Protein AF-A0A1I7NVV0-F1 (afdb_monomer)

Radius of gyration: 13.81 Å; Cα contacts (8 Å, |Δi|>4): 105; chains: 1; bounding box: 32×15×38 Å

Organism: NCBI:txid51670

Solvent-accessible surface area (backbone atoms only — not comparable to full-atom values): 2930 Å² total; per-residue (Å²): 92,70,68,43,17,52,52,30,13,50,53,35,14,51,52,24,20,49,49,26,28,48,44,26,59,73,78,40,65,87,46,94,60,28,45,51,42,4,67,73,42,36,13,54,50,17,26,54,52,12,32,52,50,15,44,53,51,48,60,71,78,106

Mean predicted aligned error: 2.43 Å

Sequence (62 aa):
MLASVARWALILGIVGFFGGFIGPIVFTPEANQGPLLGIFITGPIGVVLGAVVGLVLDLRDR

Secondary structure (DSSP, 8-state):
-HHHHHHHHHHHHHHHHHHHHHHHHHH-TT-TTTTHHIIIIIHHHHHHHHHHHHHHHHHHT-

pLDDT: mean 97.28, std 2.86, range [81.31, 98.81]

Foldseek 3Di:
DVVLLQVQLVVQLVVQLCCQQVVCVPPVVVPPPSSVCSVPPRNNVRNVVRNVVSVVVVVVVD

Nearest PDB structures (foldseek):
  8b6h-assembly1_EG  TM=6.977E-01  e=6.065E+00  Tetrahymena thermophila SB210

Structure (mmCIF, N/CA/C/O backbone):
data_AF-A0A1I7NVV0-F1
#
_entry.id   AF-A0A1I7NVV0-F1
#
loop_
_atom_site.group_PDB
_atom_site.id
_atom_site.type_symbol
_atom_site.label_atom_i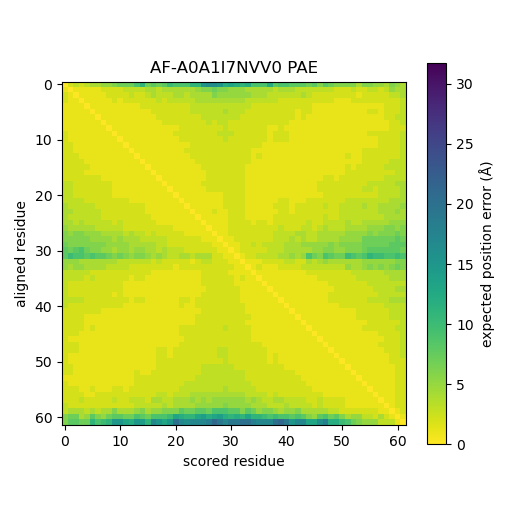d
_atom_site.label_alt_id
_atom_site.label_comp_id
_atom_site.label_asym_id
_atom_site.label_entity_id
_atom_site.label_seq_id
_atom_site.pdbx_PDB_ins_code
_atom_site.Cartn_x
_atom_site.Cartn_y
_atom_site.Cartn_z
_atom_site.occupancy
_atom_site.B_iso_or_equiv
_atom_site.auth_seq_id
_atom_site.auth_comp_id
_atom_site.auth_asym_id
_atom_site.auth_atom_id
_atom_site.pdbx_PDB_model_num
ATOM 1 N N . MET A 1 1 ? -10.386 0.927 16.207 1.00 89.00 1 MET A N 1
ATOM 2 C CA . MET A 1 1 ? -10.234 2.020 15.220 1.00 89.00 1 MET A CA 1
ATOM 3 C C . MET A 1 1 ? -8.840 2.132 14.630 1.00 89.00 1 MET A C 1
ATOM 5 O O . MET A 1 1 ? -8.622 1.604 13.549 1.00 89.00 1 MET A O 1
ATOM 9 N N . LEU A 1 2 ? -7.878 2.767 15.316 1.00 94.56 2 LEU A N 1
ATOM 10 C CA . LEU A 1 2 ? -6.571 3.097 14.730 1.00 94.56 2 LEU A CA 1
ATOM 11 C C . LEU A 1 2 ? -5.789 1.857 14.271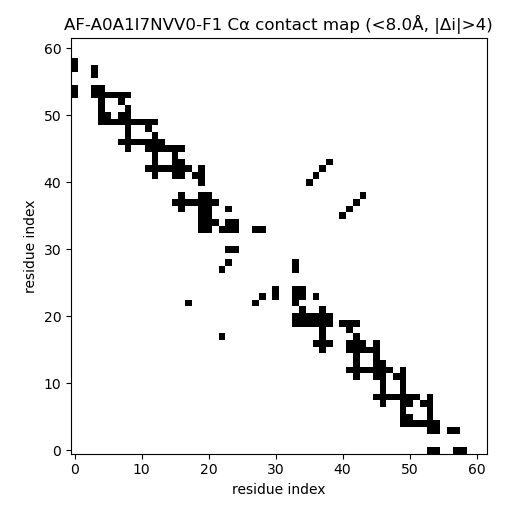 1.00 94.56 2 LEU A C 1
ATOM 13 O O . LEU A 1 2 ? -5.225 1.860 13.184 1.00 94.56 2 LEU A O 1
ATOM 17 N N . ALA A 1 3 ? -5.821 0.777 15.057 1.00 96.25 3 ALA A N 1
ATOM 18 C CA . ALA A 1 3 ? -5.175 -0.484 14.698 1.00 96.25 3 ALA A CA 1
ATOM 19 C C . ALA A 1 3 ? -5.767 -1.117 13.423 1.00 96.25 3 ALA A C 1
ATOM 21 O O . ALA A 1 3 ? -5.016 -1.608 12.586 1.00 96.25 3 ALA A O 1
ATOM 22 N N . SER A 1 4 ? -7.095 -1.066 13.249 1.00 96.81 4 SER A N 1
ATOM 23 C CA . SER A 1 4 ? -7.766 -1.563 12.038 1.00 96.81 4 SER A CA 1
ATOM 24 C C . SER A 1 4 ? -7.369 -0.730 10.818 1.00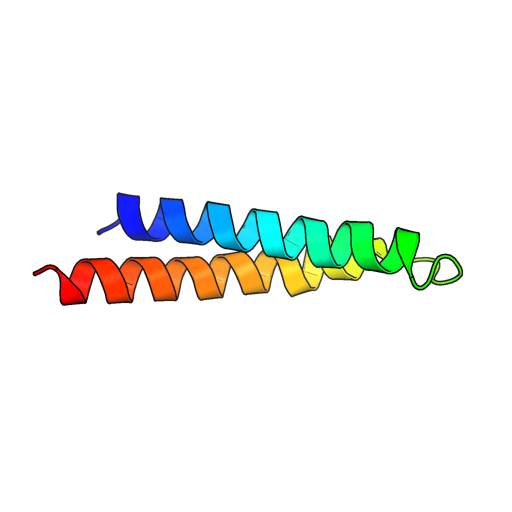 96.81 4 SER A C 1
ATOM 26 O O . SER A 1 4 ? -6.895 -1.275 9.823 1.00 96.81 4 SER A O 1
ATOM 28 N N . VAL A 1 5 ? -7.467 0.599 10.931 1.00 98.44 5 VAL A N 1
ATOM 29 C CA . VAL A 1 5 ? -7.068 1.548 9.879 1.00 98.44 5 VAL A CA 1
ATOM 30 C C . VAL A 1 5 ? -5.612 1.326 9.463 1.00 98.44 5 VAL A C 1
ATOM 32 O O . VAL A 1 5 ? -5.343 1.132 8.281 1.00 98.44 5 VAL A O 1
ATOM 35 N N . ALA A 1 6 ? -4.680 1.283 10.419 1.00 98.50 6 ALA A N 1
ATOM 36 C CA . ALA A 1 6 ? -3.258 1.092 10.139 1.00 98.50 6 ALA A CA 1
ATOM 37 C C . ALA A 1 6 ? -2.967 -0.274 9.498 1.00 98.50 6 ALA A C 1
ATOM 39 O O . ALA A 1 6 ? -2.210 -0.351 8.531 1.00 98.50 6 ALA A O 1
ATOM 40 N N . ARG A 1 7 ? -3.595 -1.348 9.994 1.00 98.50 7 ARG A N 1
ATOM 41 C CA . ARG A 1 7 ? -3.439 -2.700 9.441 1.00 98.50 7 ARG A CA 1
ATOM 42 C C 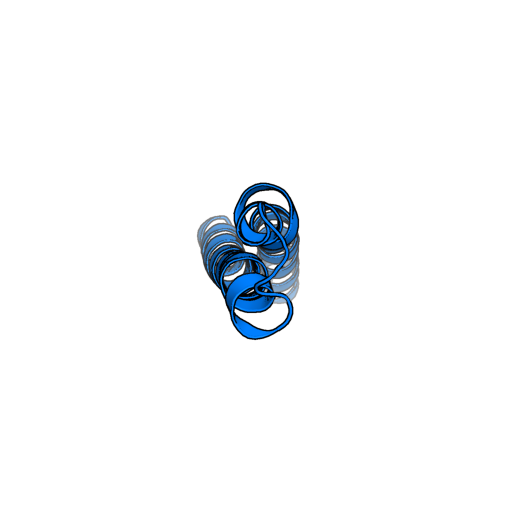. ARG A 1 7 ? -3.853 -2.748 7.975 1.00 98.50 7 ARG A C 1
ATOM 44 O O . ARG A 1 7 ? -3.095 -3.246 7.147 1.00 98.50 7 ARG A O 1
ATOM 51 N N . TRP A 1 8 ? -5.038 -2.239 7.652 1.00 98.56 8 TRP A N 1
ATOM 52 C CA . TRP A 1 8 ? -5.551 -2.286 6.285 1.00 98.56 8 TRP A CA 1
ATOM 53 C C . TRP A 1 8 ? -4.813 -1.328 5.349 1.00 98.56 8 TRP A C 1
ATOM 55 O O . TRP A 1 8 ? -4.527 -1.712 4.216 1.00 98.56 8 TRP A O 1
ATOM 65 N N . ALA A 1 9 ? -4.422 -0.144 5.830 1.00 98.69 9 ALA A N 1
ATOM 66 C CA . ALA A 1 9 ? -3.563 0.789 5.101 1.00 98.69 9 ALA A CA 1
ATOM 67 C C . ALA A 1 9 ? -2.221 0.148 4.710 1.00 98.69 9 ALA A C 1
ATOM 69 O O . ALA A 1 9 ? -1.799 0.253 3.560 1.00 98.69 9 ALA A O 1
ATOM 70 N N . LEU A 1 10 ? -1.576 -0.574 5.632 1.00 98.69 10 LEU A N 1
ATOM 71 C CA . LEU A 1 10 ? -0.325 -1.280 5.348 1.00 98.69 10 LEU A CA 1
ATOM 72 C C . LEU A 1 10 ? -0.524 -2.437 4.369 1.00 98.69 10 LEU A C 1
ATOM 74 O O . LEU A 1 10 ? 0.231 -2.545 3.408 1.00 98.69 10 LEU A O 1
ATOM 78 N N . ILE A 1 11 ? -1.538 -3.283 4.579 1.00 98.75 11 ILE A N 1
ATOM 79 C CA . ILE A 1 11 ? -1.789 -4.442 3.708 1.00 98.75 11 ILE A CA 1
ATOM 80 C C . ILE A 1 11 ? -2.050 -3.985 2.271 1.00 98.75 11 ILE A C 1
ATOM 82 O O . ILE A 1 11 ? -1.360 -4.425 1.353 1.00 98.75 11 ILE A O 1
ATOM 86 N N . LEU A 1 12 ? -3.015 -3.086 2.065 1.00 98.75 12 LEU A N 1
ATOM 87 C CA . LEU A 1 12 ? -3.370 -2.639 0.718 1.00 98.75 12 LEU A CA 1
ATOM 88 C C . LEU A 1 12 ? -2.297 -1.734 0.107 1.00 98.75 12 LEU A C 1
ATOM 90 O O . LEU A 1 12 ? -2.062 -1.819 -1.096 1.00 98.75 12 LEU A O 1
ATOM 94 N N . GLY A 1 13 ? -1.592 -0.940 0.915 1.00 98.81 13 GLY A N 1
ATOM 95 C CA . GLY A 1 13 ? -0.438 -0.164 0.467 1.00 98.81 13 GLY A CA 1
ATOM 96 C C . GLY A 1 13 ? 0.698 -1.039 -0.056 1.00 98.81 13 GLY A C 1
ATOM 97 O O . GLY A 1 13 ? 1.211 -0.784 -1.140 1.00 98.81 13 GLY A O 1
ATOM 98 N N . ILE A 1 14 ? 1.052 -2.109 0.662 1.00 98.75 14 ILE A N 1
ATOM 99 C CA . ILE A 1 14 ? 2.098 -3.057 0.247 1.00 98.75 14 ILE A CA 1
ATOM 100 C C . ILE A 1 14 ? 1.680 -3.807 -1.021 1.00 98.75 14 ILE A C 1
ATOM 102 O O . ILE A 1 14 ? 2.471 -3.916 -1.957 1.00 98.75 14 ILE A O 1
ATOM 106 N N . VAL A 1 15 ? 0.435 -4.292 -1.082 1.00 98.75 15 VAL A N 1
ATOM 107 C CA . VAL A 1 15 ? -0.088 -4.988 -2.270 1.00 98.75 15 VAL A CA 1
ATOM 108 C C . VAL A 1 15 ? -0.099 -4.057 -3.485 1.00 98.75 15 VAL A C 1
ATOM 110 O O . VAL A 1 15 ? 0.392 -4.432 -4.550 1.00 98.75 15 VAL A O 1
ATOM 113 N N . GLY A 1 16 ? -0.598 -2.828 -3.326 1.00 98.75 16 GLY A N 1
ATOM 114 C CA . GLY A 1 16 ? -0.607 -1.816 -4.380 1.00 98.75 16 GLY A CA 1
ATOM 115 C C . GLY A 1 16 ? 0.802 -1.431 -4.826 1.00 98.75 16 GLY A C 1
ATOM 116 O O . GLY A 1 16 ? 1.066 -1.373 -6.028 1.00 98.75 16 GLY A O 1
ATOM 117 N N . PHE A 1 17 ? 1.724 -1.234 -3.880 1.00 98.81 17 PHE A N 1
ATOM 118 C CA . PHE A 1 17 ? 3.127 -0.942 -4.163 1.00 98.81 17 PHE A CA 1
ATOM 119 C C . PHE A 1 17 ? 3.749 -2.053 -5.004 1.00 98.81 17 PHE A C 1
ATOM 121 O O . PHE A 1 17 ? 4.236 -1.771 -6.093 1.00 98.81 17 PHE A O 1
ATOM 128 N N . PHE A 1 18 ? 3.680 -3.312 -4.562 1.00 98.62 18 PHE A N 1
ATOM 129 C CA . PHE A 1 18 ? 4.278 -4.421 -5.307 1.00 98.62 18 PHE A CA 1
ATOM 130 C C . PHE A 1 18 ? 3.620 -4.628 -6.669 1.00 98.62 18 PHE A C 1
ATOM 132 O O . PHE A 1 18 ? 4.331 -4.851 -7.645 1.00 98.62 18 PHE A O 1
ATOM 139 N N . GLY A 1 19 ? 2.296 -4.485 -6.767 1.00 98.31 19 GLY A N 1
ATOM 140 C CA . GLY A 1 19 ? 1.587 -4.566 -8.042 1.00 98.31 19 GLY A CA 1
ATOM 141 C C . GLY A 1 19 ? 2.077 -3.528 -9.057 1.00 98.31 19 GLY A C 1
ATOM 142 O O . GLY A 1 19 ? 2.401 -3.885 -10.186 1.00 98.31 19 GLY A O 1
ATOM 143 N N . GLY A 1 20 ? 2.197 -2.259 -8.657 1.00 98.12 20 GLY A N 1
ATOM 144 C CA . GLY A 1 20 ? 2.676 -1.197 -9.551 1.00 98.12 20 GLY A CA 1
ATOM 145 C C . GLY A 1 20 ? 4.194 -1.095 -9.670 1.00 98.12 20 GLY A C 1
ATOM 146 O O . GLY A 1 20 ? 4.678 -0.466 -10.601 1.00 98.12 20 GLY A O 1
ATOM 147 N N . PHE A 1 21 ? 4.958 -1.690 -8.755 1.00 98.38 21 PHE A N 1
ATOM 148 C CA . PHE A 1 21 ? 6.417 -1.718 -8.825 1.00 98.38 21 PHE A CA 1
ATOM 149 C C . PHE A 1 21 ? 6.890 -2.872 -9.709 1.00 98.38 21 PHE A C 1
ATOM 151 O O . PHE A 1 21 ? 7.657 -2.666 -10.644 1.00 98.38 21 PHE A O 1
ATOM 158 N N . ILE A 1 22 ? 6.415 -4.089 -9.426 1.00 98.31 22 ILE A N 1
ATOM 159 C CA . ILE A 1 22 ? 6.821 -5.314 -10.126 1.00 98.31 22 ILE A CA 1
ATOM 160 C C . ILE A 1 22 ? 6.062 -5.467 -11.443 1.00 98.31 22 ILE A C 1
ATOM 162 O O . ILE A 1 22 ? 6.653 -5.905 -12.426 1.00 98.31 22 ILE A O 1
ATOM 166 N N . GLY A 1 23 ? 4.781 -5.091 -11.496 1.00 97.75 23 GLY A N 1
ATOM 167 C CA . GLY A 1 23 ? 3.955 -5.238 -12.697 1.00 97.75 23 GLY A CA 1
ATOM 168 C C . GLY A 1 23 ? 4.624 -4.669 -13.953 1.00 97.75 23 GLY A C 1
ATOM 169 O O . GLY A 1 23 ? 4.834 -5.423 -14.900 1.00 97.75 23 GLY A O 1
ATOM 170 N N . PRO A 1 24 ? 5.054 -3.396 -13.962 1.00 97.88 24 PRO A N 1
ATOM 171 C CA . PRO A 1 24 ? 5.750 -2.818 -15.107 1.00 97.88 24 PRO A CA 1
ATOM 172 C C . PRO A 1 24 ? 7.087 -3.490 -15.438 1.00 97.88 24 PRO A C 1
ATOM 174 O O . PRO A 1 24 ? 7.420 -3.600 -16.610 1.00 97.88 24 PRO A O 1
ATOM 177 N N . ILE A 1 25 ? 7.828 -3.992 -14.442 1.00 97.31 25 ILE A N 1
ATOM 178 C CA . ILE A 1 25 ? 9.082 -4.736 -14.676 1.00 97.31 25 ILE A CA 1
ATOM 179 C C . ILE A 1 25 ? 8.811 -6.023 -15.469 1.00 97.31 25 ILE A C 1
ATOM 181 O O . ILE A 1 25 ? 9.628 -6.421 -16.294 1.00 97.31 25 ILE A O 1
ATOM 185 N N . VAL A 1 26 ? 7.677 -6.678 -15.214 1.00 97.81 26 VAL A N 1
ATOM 186 C CA . VAL A 1 26 ? 7.325 -7.960 -15.840 1.00 97.81 26 VAL A CA 1
ATOM 187 C C . VAL A 1 26 ? 6.599 -7.772 -17.171 1.00 97.81 26 VAL A C 1
ATOM 189 O O . VAL A 1 26 ? 6.900 -8.473 -18.133 1.00 97.81 26 VAL A O 1
ATOM 192 N N . PHE A 1 27 ? 5.629 -6.857 -17.232 1.00 97.75 27 PHE A N 1
ATOM 193 C CA . PHE A 1 27 ? 4.699 -6.748 -18.361 1.00 97.75 27 PHE A CA 1
ATOM 194 C C . PHE A 1 27 ? 5.053 -5.647 -19.366 1.00 97.75 27 PHE A C 1
ATOM 196 O O . PHE A 1 27 ? 4.604 -5.725 -20.505 1.00 97.75 27 PHE A O 1
ATOM 203 N N . THR A 1 28 ? 5.832 -4.638 -18.965 1.00 96.62 28 THR A N 1
ATOM 204 C CA . THR A 1 28 ? 6.267 -3.517 -19.824 1.00 96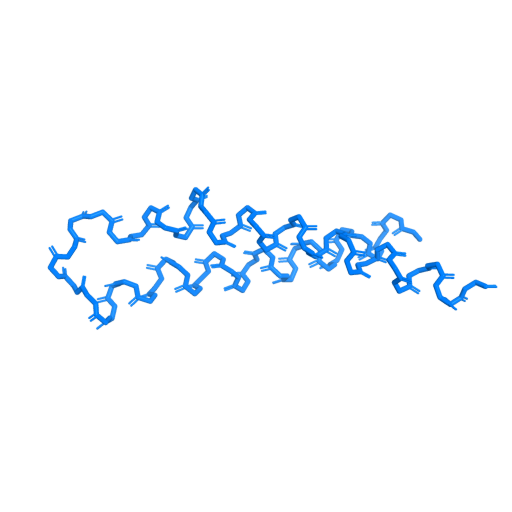.62 28 THR A CA 1
ATOM 205 C C . THR A 1 28 ? 7.734 -3.154 -19.535 1.00 96.62 28 THR A C 1
ATOM 207 O O . THR A 1 28 ? 8.017 -2.033 -19.092 1.00 96.62 28 THR A 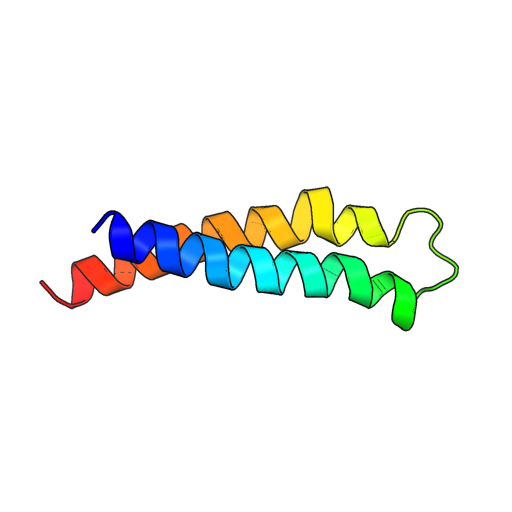O 1
ATOM 210 N N . PRO A 1 29 ? 8.681 -4.101 -19.686 1.00 94.75 29 PRO A N 1
ATOM 211 C CA . PRO A 1 29 ? 10.081 -3.929 -19.279 1.00 94.75 29 PRO A CA 1
ATOM 212 C C . PRO A 1 29 ? 10.813 -2.787 -20.005 1.00 94.75 29 PRO A C 1
ATOM 214 O O . PRO A 1 29 ? 11.820 -2.284 -19.511 1.00 94.75 29 PRO A O 1
ATOM 217 N N . GLU A 1 30 ? 10.314 -2.353 -21.159 1.00 96.38 30 GLU A N 1
ATOM 218 C CA . GLU A 1 30 ? 10.801 -1.206 -21.928 1.00 96.38 30 GLU A CA 1
ATOM 219 C C . GLU A 1 30 ? 10.476 0.152 -21.282 1.00 96.38 30 GLU A C 1
ATOM 221 O O . GLU A 1 30 ? 11.052 1.178 -21.652 1.00 96.38 30 GLU A O 1
ATOM 226 N N . ALA A 1 31 ? 9.564 0.187 -20.307 1.00 93.81 31 ALA A N 1
ATOM 227 C CA . ALA A 1 31 ? 9.239 1.401 -19.579 1.00 93.81 31 ALA A CA 1
ATOM 228 C C . ALA A 1 31 ? 10.373 1.765 -18.604 1.00 93.81 31 ALA A C 1
ATOM 230 O O . ALA A 1 31 ? 10.456 1.239 -17.493 1.00 93.81 31 ALA A O 1
ATOM 231 N N . ASN A 1 32 ? 11.189 2.757 -18.976 1.00 93.19 32 ASN A N 1
ATOM 232 C CA . ASN A 1 32 ? 12.340 3.243 -18.192 1.00 93.19 32 ASN A CA 1
ATOM 233 C C . ASN A 1 32 ? 12.029 3.613 -16.727 1.00 93.19 32 ASN A C 1
ATOM 235 O O . ASN A 1 32 ? 12.933 3.680 -15.898 1.00 93.19 32 ASN A O 1
ATOM 239 N N . GLN A 1 33 ? 10.766 3.903 -16.408 1.00 96.62 33 GLN A N 1
ATOM 240 C CA . GLN A 1 33 ? 10.313 4.332 -15.084 1.00 96.62 33 GLN A CA 1
ATOM 241 C C . GLN A 1 33 ? 9.162 3.478 -14.546 1.00 96.62 33 GLN A C 1
ATOM 243 O O . GLN A 1 33 ? 8.415 3.930 -13.680 1.00 96.62 33 GLN A O 1
ATOM 248 N N . GLY A 1 34 ? 9.024 2.239 -15.026 1.00 96.62 34 GLY A N 1
ATOM 249 C CA . GLY A 1 34 ? 7.974 1.317 -14.592 1.00 96.62 34 GLY A CA 1
ATOM 250 C C . GLY A 1 34 ? 7.745 1.294 -13.068 1.00 96.62 34 GLY A C 1
ATOM 251 O O . GLY A 1 34 ? 6.620 1.536 -12.630 1.00 96.62 34 GLY A O 1
ATOM 252 N N . PRO A 1 35 ? 8.794 1.141 -12.237 1.00 98.19 35 PRO A N 1
ATOM 253 C CA . PRO A 1 35 ? 8.645 1.091 -10.782 1.00 98.19 35 PRO A CA 1
ATOM 254 C C . PRO A 1 35 ? 8.037 2.340 -10.121 1.00 98.19 35 PRO A C 1
ATOM 256 O O . PRO A 1 35 ? 7.515 2.253 -9.006 1.00 98.19 35 PRO A O 1
ATOM 259 N N . LEU A 1 36 ? 8.073 3.503 -10.785 1.00 98.38 36 LEU A N 1
ATOM 260 C CA . LEU A 1 36 ? 7.513 4.745 -10.244 1.00 98.38 36 LEU A CA 1
ATOM 261 C C . LEU A 1 36 ? 5.989 4.680 -10.087 1.00 98.38 36 LEU A C 1
ATOM 263 O O . LEU A 1 36 ? 5.448 5.350 -9.206 1.00 98.38 36 LEU A O 1
ATOM 267 N N . LEU A 1 37 ? 5.306 3.841 -10.876 1.00 98.19 37 LEU A N 1
ATOM 268 C CA . LEU A 1 37 ? 3.876 3.568 -10.714 1.00 98.19 37 LEU A CA 1
ATOM 269 C C . LEU A 1 37 ? 3.583 3.009 -9.312 1.00 98.19 37 LEU A C 1
ATOM 271 O O . LEU A 1 37 ? 2.676 3.492 -8.633 1.00 98.19 37 LEU A O 1
ATOM 275 N N . GLY A 1 38 ? 4.395 2.051 -8.856 1.00 98.31 38 GLY A N 1
ATOM 276 C CA . GLY A 1 38 ? 4.338 1.479 -7.509 1.00 98.31 38 GLY A CA 1
ATOM 277 C C . GLY A 1 38 ? 4.559 2.507 -6.407 1.00 98.31 38 GLY A C 1
ATOM 278 O O . GLY A 1 38 ? 3.809 2.553 -5.431 1.00 98.31 38 GLY A O 1
ATOM 279 N N . ILE A 1 39 ? 5.582 3.345 -6.580 1.00 98.50 39 ILE A N 1
ATOM 280 C CA . ILE A 1 39 ? 6.042 4.305 -5.567 1.00 98.50 39 ILE A CA 1
ATOM 281 C C . ILE A 1 39 ? 5.071 5.479 -5.411 1.00 98.50 39 ILE A C 1
ATOM 283 O O . ILE A 1 39 ? 4.714 5.827 -4.287 1.00 98.50 39 ILE A O 1
ATOM 287 N N . PHE A 1 40 ? 4.653 6.102 -6.514 1.00 98.50 40 PHE A N 1
ATOM 288 C CA . PHE A 1 40 ? 3.918 7.369 -6.467 1.00 98.50 40 PHE A CA 1
ATOM 289 C C . PHE A 1 40 ? 2.407 7.223 -6.631 1.00 98.50 40 PHE A C 1
ATOM 291 O O . PHE A 1 40 ? 1.680 8.152 -6.283 1.00 98.50 40 PHE A O 1
ATOM 298 N N . ILE A 1 41 ? 1.919 6.090 -7.146 1.00 98.50 41 ILE A N 1
ATOM 299 C CA . ILE A 1 41 ? 0.499 5.926 -7.477 1.00 98.50 41 ILE A CA 1
ATOM 300 C C . ILE A 1 41 ? -0.100 4.732 -6.739 1.00 98.50 41 ILE A C 1
ATOM 302 O O . ILE A 1 41 ? -0.858 4.924 -5.790 1.00 98.50 41 ILE A O 1
ATOM 306 N N . THR A 1 42 ? 0.211 3.498 -7.133 1.00 98.69 4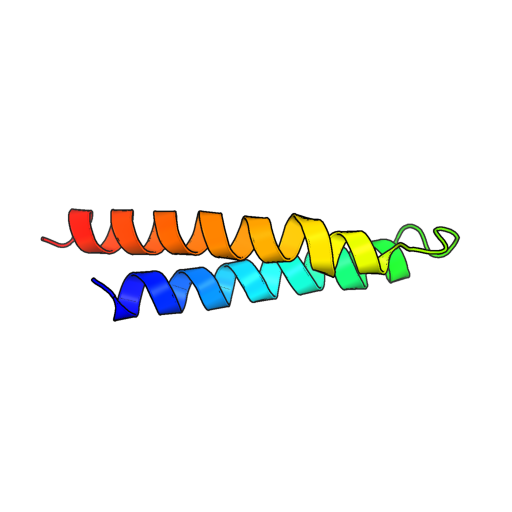2 THR A N 1
ATOM 307 C CA . THR A 1 42 ? -0.552 2.331 -6.660 1.00 98.69 42 THR A CA 1
ATOM 308 C C . THR A 1 42 ? -0.286 2.006 -5.191 1.00 98.69 42 THR A C 1
ATOM 310 O O . THR A 1 42 ? -1.214 1.598 -4.496 1.00 98.69 42 THR A O 1
ATOM 313 N N . GLY A 1 43 ? 0.931 2.234 -4.686 1.00 98.69 43 GLY A N 1
ATOM 314 C CA . GLY A 1 43 ? 1.247 2.140 -3.258 1.00 98.69 43 GLY A CA 1
ATOM 315 C C . GLY A 1 43 ? 0.467 3.160 -2.419 1.00 98.69 43 GLY A C 1
ATOM 316 O O . GLY A 1 43 ? -0.331 2.752 -1.573 1.00 98.69 43 GLY A O 1
ATOM 317 N N . PRO A 1 44 ? 0.616 4.476 -2.666 1.00 98.75 44 PRO A N 1
ATOM 318 C CA . PRO A 1 44 ? -0.146 5.512 -1.967 1.00 98.75 44 PRO A CA 1
ATOM 319 C C . PRO A 1 44 ? -1.669 5.344 -2.064 1.00 98.75 44 PRO A C 1
ATOM 321 O O . PRO A 1 44 ? -2.360 5.464 -1.051 1.00 98.75 44 PRO A O 1
ATOM 324 N N . ILE A 1 45 ? -2.204 4.998 -3.243 1.00 98.81 45 ILE A N 1
ATOM 325 C CA . ILE A 1 45 ? -3.634 4.691 -3.413 1.00 98.81 45 ILE A CA 1
ATOM 326 C C . ILE A 1 45 ? -4.031 3.496 -2.542 1.00 98.81 45 ILE A C 1
ATOM 328 O O . ILE A 1 45 ? -5.053 3.553 -1.861 1.00 98.81 45 ILE A O 1
ATOM 332 N N . GLY A 1 46 ? -3.215 2.440 -2.509 1.00 98.81 46 GLY A N 1
ATOM 333 C CA . GLY A 1 46 ? -3.432 1.285 -1.642 1.00 98.81 46 GLY A CA 1
ATOM 334 C C . GLY A 1 46 ? -3.485 1.658 -0.159 1.00 98.81 46 GLY A C 1
ATOM 335 O O . GLY A 1 46 ? -4.366 1.180 0.554 1.00 98.81 46 GLY A O 1
ATOM 336 N N . VAL A 1 47 ? -2.613 2.561 0.301 1.00 98.81 47 VAL A N 1
ATOM 337 C CA . VAL A 1 47 ? -2.628 3.070 1.685 1.00 98.81 47 VAL A CA 1
ATOM 338 C C . VAL A 1 47 ? -3.934 3.803 1.987 1.00 98.81 47 VAL A C 1
ATOM 340 O O . VAL A 1 47 ? -4.571 3.522 3.004 1.00 98.81 47 VAL A O 1
ATOM 343 N N . VAL A 1 48 ? -4.359 4.712 1.104 1.00 98.81 48 VAL A N 1
ATOM 344 C CA . VAL A 1 48 ? -5.597 5.489 1.279 1.00 98.81 48 VAL A CA 1
ATOM 345 C C . VAL A 1 48 ? -6.820 4.573 1.281 1.00 98.81 48 VAL A C 1
ATOM 347 O O . VAL A 1 48 ? -7.634 4.639 2.203 1.00 98.81 48 VAL A O 1
ATOM 350 N N . LEU A 1 49 ? -6.932 3.677 0.298 1.00 98.75 49 LEU A N 1
ATOM 351 C CA . LEU A 1 49 ? -8.028 2.708 0.227 1.00 98.75 49 LEU A CA 1
ATOM 352 C C . LEU A 1 49 ? 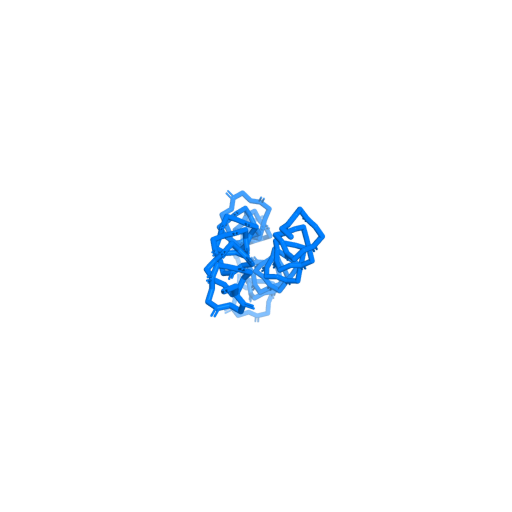-8.029 1.780 1.443 1.00 98.75 49 LEU A C 1
ATOM 354 O O . LEU A 1 49 ? -9.085 1.521 2.013 1.00 98.75 49 LEU A O 1
ATOM 358 N N . GLY A 1 50 ? -6.859 1.330 1.891 1.00 98.62 50 GLY A N 1
ATOM 359 C CA . GLY A 1 50 ? -6.731 0.516 3.091 1.00 98.62 50 GLY A CA 1
ATOM 360 C C . GLY A 1 50 ? -7.161 1.240 4.359 1.00 98.62 50 GLY A C 1
ATOM 361 O O . GLY A 1 50 ? -7.876 0.660 5.175 1.00 98.62 50 GLY A O 1
ATOM 362 N N . ALA A 1 51 ? -6.816 2.517 4.507 1.00 98.69 51 ALA A N 1
ATOM 363 C CA . ALA A 1 51 ? -7.285 3.317 5.630 1.00 98.69 51 ALA A CA 1
ATOM 364 C C . ALA A 1 51 ? -8.820 3.438 5.639 1.00 98.69 51 ALA A C 1
ATOM 366 O O . ALA A 1 51 ? -9.444 3.255 6.687 1.00 98.69 51 ALA A O 1
ATOM 367 N N . VAL A 1 52 ? -9.430 3.674 4.469 1.00 98.62 52 VAL A N 1
ATOM 368 C CA . VAL A 1 52 ? -10.894 3.733 4.305 1.00 98.62 52 VAL A CA 1
ATOM 369 C C . VAL A 1 52 ? -11.540 2.387 4.638 1.00 98.62 52 VAL A C 1
ATOM 371 O O . VAL A 1 52 ? -12.490 2.348 5.417 1.00 98.62 52 VAL A O 1
ATOM 374 N N . VAL A 1 53 ? -11.008 1.277 4.119 1.00 98.44 53 VAL A N 1
ATOM 375 C CA . VAL A 1 53 ? -11.502 -0.079 4.416 1.00 98.44 53 VAL A CA 1
ATOM 376 C C . VAL A 1 53 ? -11.430 -0.369 5.914 1.00 98.44 53 VAL A C 1
ATOM 378 O O . VAL A 1 53 ? -12.420 -0.800 6.503 1.00 98.44 53 VAL A O 1
ATOM 381 N N . GLY A 1 54 ? -10.293 -0.093 6.555 1.00 98.12 54 GLY A N 1
ATOM 382 C CA . GLY A 1 54 ? -10.129 -0.327 7.988 1.00 98.12 54 GLY A CA 1
ATOM 383 C C . GLY A 1 54 ? -11.059 0.524 8.852 1.00 98.12 54 GLY A C 1
ATOM 384 O O . GLY A 1 54 ? -11.533 0.039 9.881 1.00 98.12 54 GLY A O 1
ATOM 385 N N . LEU A 1 55 ? -11.363 1.753 8.422 1.00 98.19 55 LEU A N 1
ATOM 386 C CA . LEU A 1 55 ? -12.350 2.613 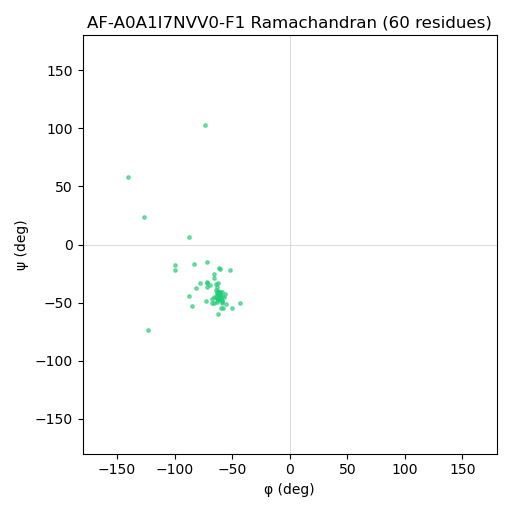9.073 1.00 98.19 55 LEU A CA 1
ATOM 387 C C . LEU A 1 55 ? -13.767 2.049 8.922 1.00 98.19 55 LEU A C 1
ATOM 389 O O . LEU A 1 55 ? -14.467 1.912 9.919 1.00 98.19 55 LEU A O 1
ATOM 393 N N . VAL A 1 56 ? -14.181 1.696 7.702 1.00 98.31 56 VAL A N 1
ATOM 394 C CA . VAL A 1 56 ? -15.525 1.159 7.428 1.00 98.31 56 VAL A CA 1
ATOM 395 C C . VAL A 1 56 ? -15.769 -0.142 8.191 1.00 98.31 56 VAL A C 1
ATOM 397 O O . VAL A 1 56 ? -16.837 -0.305 8.774 1.00 98.31 56 VAL A O 1
ATOM 400 N N . LEU A 1 57 ? -14.786 -1.046 8.235 1.00 97.06 57 LEU A N 1
ATOM 401 C CA . LEU A 1 57 ? -14.894 -2.292 8.998 1.00 97.06 57 LEU A CA 1
ATOM 402 C C . LEU A 1 57 ? -15.011 -2.030 10.506 1.00 97.06 57 LEU A C 1
ATOM 404 O O . LEU A 1 57 ? -15.904 -2.571 11.144 1.00 97.06 57 LEU A O 1
ATOM 408 N N . ASP A 1 58 ? -14.184 -1.140 11.067 1.00 96.62 58 ASP A N 1
ATOM 409 C CA . ASP A 1 58 ? -14.261 -0.807 12.499 1.00 96.62 58 ASP A CA 1
ATOM 410 C C . ASP A 1 58 ? -15.568 -0.097 12.880 1.00 96.62 58 ASP A C 1
ATOM 412 O O . ASP A 1 58 ? -15.995 -0.203 14.023 1.00 96.62 58 ASP A O 1
ATOM 416 N N . LEU A 1 59 ? -16.187 0.646 11.953 1.00 96.12 59 LEU A N 1
ATOM 417 C CA . LEU A 1 59 ? -17.500 1.268 12.155 1.00 96.12 59 LEU A CA 1
ATOM 418 C C . LEU A 1 59 ? -18.652 0.272 12.005 1.00 96.12 59 LEU A C 1
ATOM 420 O O . LEU A 1 59 ? -19.665 0.435 12.671 1.00 96.12 59 LEU A O 1
ATOM 424 N N . ARG A 1 60 ? -18.512 -0.730 11.131 1.00 95.56 60 ARG A N 1
ATOM 425 C CA . ARG A 1 60 ? -19.509 -1.791 10.940 1.00 95.56 60 ARG A CA 1
ATOM 426 C C . ARG A 1 60 ? -19.602 -2.721 12.149 1.00 95.56 60 ARG A C 1
ATOM 428 O O . ARG A 1 60 ? -20.684 -3.221 12.433 1.00 95.56 60 ARG A O 1
ATOM 435 N N . ASP A 1 61 ? -18.477 -2.970 12.811 1.00 89.25 61 ASP A N 1
ATOM 436 C CA . ASP A 1 61 ? -18.376 -3.909 13.933 1.00 89.25 61 ASP A CA 1
ATOM 437 C C . ASP A 1 61 ? -18.701 -3.261 15.300 1.00 89.25 61 ASP A C 1
ATOM 439 O O . ASP A 1 61 ? -18.526 -3.898 16.342 1.00 89.25 61 ASP A O 1
ATOM 443 N N . ARG A 1 62 ? -19.154 -1.999 15.308 1.00 81.31 62 ARG A N 1
ATOM 444 C CA . ARG A 1 62 ? -19.651 -1.266 16.486 1.00 81.31 62 ARG A CA 1
ATOM 445 C C . ARG A 1 62 ? -21.169 -1.213 16.502 1.00 81.31 62 ARG A C 1
ATOM 447 O O . ARG A 1 62 ? -21.714 -1.282 17.624 1.00 81.31 62 ARG A O 1
#